Protein AF-A0A8S3ARW9-F1 (afdb_monomer_lite)

Structure (mmCIF, N/CA/C/O backbone):
data_AF-A0A8S3ARW9-F1
#
_entry.id   AF-A0A8S3ARW9-F1
#
loop_
_atom_site.group_PDB
_atom_site.id
_atom_site.type_symbol
_atom_site.label_atom_id
_atom_site.label_alt_id
_atom_site.label_comp_id
_atom_site.label_asym_id
_atom_site.label_entity_id
_atom_site.label_seq_id
_atom_site.pdbx_PDB_ins_code
_atom_site.Cartn_x
_atom_site.Cartn_y
_atom_site.Cartn_z
_atom_site.occupancy
_atom_site.B_iso_or_equiv
_atom_site.auth_seq_id
_atom_site.auth_comp_id
_atom_site.auth_asym_id
_atom_site.auth_atom_id
_atom_site.pdbx_PDB_model_num
ATOM 1 N N . GLN A 1 1 ? -3.716 6.986 -25.044 1.00 66.75 1 GLN A N 1
ATOM 2 C CA . GLN A 1 1 ? -2.540 7.801 -24.670 1.00 66.75 1 GLN A CA 1
ATOM 3 C C . GLN A 1 1 ? -1.799 7.065 -23.563 1.00 66.75 1 GLN A C 1
ATOM 5 O O . GLN A 1 1 ? -2.433 6.713 -22.579 1.00 66.75 1 GLN A O 1
ATOM 10 N N . ILE A 1 2 ? -0.513 6.757 -23.747 1.00 73.19 2 ILE A N 1
ATOM 11 C CA . ILE A 1 2 ? 0.310 6.111 -22.712 1.00 73.19 2 ILE A CA 1
ATOM 12 C C . ILE A 1 2 ? 0.790 7.204 -21.759 1.00 73.19 2 ILE A C 1
ATOM 14 O O . ILE A 1 2 ? 1.319 8.219 -22.210 1.00 73.19 2 ILE A O 1
ATOM 18 N N . GLN A 1 3 ? 0.588 7.011 -20.457 1.00 72.50 3 GLN A N 1
ATOM 19 C CA . GLN A 1 3 ? 1.140 7.893 -19.437 1.00 72.50 3 GLN A CA 1
ATOM 20 C C . GLN A 1 3 ? 2.314 7.195 -18.756 1.00 72.50 3 GLN A C 1
ATOM 22 O O . GLN A 1 3 ? 2.132 6.174 -18.101 1.00 72.50 3 GLN A O 1
ATOM 27 N N . VAL A 1 4 ? 3.508 7.770 -18.895 1.00 76.06 4 VAL A N 1
ATOM 28 C CA . VAL A 1 4 ? 4.675 7.376 -18.101 1.00 76.06 4 VAL A CA 1
ATOM 29 C C . VAL A 1 4 ? 4.623 8.165 -16.800 1.00 76.06 4 VAL A C 1
ATOM 31 O O . VAL A 1 4 ? 4.618 9.395 -16.820 1.00 76.06 4 VAL A O 1
ATOM 34 N N . VAL A 1 5 ? 4.537 7.463 -15.674 1.00 75.38 5 VAL A N 1
ATOM 35 C CA . VAL A 1 5 ? 4.561 8.076 -14.344 1.00 75.38 5 VAL A CA 1
ATOM 36 C C . VAL A 1 5 ? 5.926 7.790 -13.725 1.00 75.38 5 VAL A C 1
ATOM 38 O O . VAL 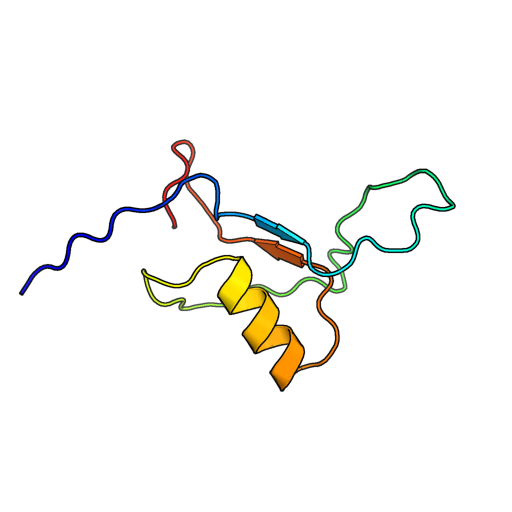A 1 5 ? 6.244 6.621 -13.510 1.00 75.38 5 VAL A O 1
ATOM 41 N N . PRO A 1 6 ? 6.746 8.816 -13.440 1.00 81.00 6 PRO A N 1
ATOM 42 C CA . PRO A 1 6 ? 7.971 8.629 -12.678 1.00 81.00 6 PRO A CA 1
ATOM 43 C C . PRO A 1 6 ? 7.625 8.129 -11.273 1.00 81.00 6 PRO A C 1
ATOM 45 O O . PRO A 1 6 ? 6.921 8.809 -10.528 1.00 81.00 6 PRO A O 1
ATOM 48 N N . TRP A 1 7 ? 8.100 6.936 -10.921 1.00 85.81 7 TRP A N 1
ATOM 49 C CA . TRP A 1 7 ? 7.936 6.384 -9.581 1.00 85.81 7 TRP A CA 1
ATOM 50 C C . TRP A 1 7 ? 9.077 6.841 -8.671 1.00 85.81 7 TRP A C 1
ATOM 52 O O . TRP A 1 7 ? 10.253 6.712 -9.019 1.00 85.81 7 TRP A O 1
ATOM 62 N N . ASN A 1 8 ? 8.736 7.352 -7.488 1.00 86.25 8 ASN A N 1
ATOM 63 C CA . ASN A 1 8 ? 9.718 7.601 -6.444 1.00 86.25 8 ASN A CA 1
ATOM 64 C C . ASN A 1 8 ? 9.946 6.304 -5.663 1.00 86.25 8 ASN A C 1
ATOM 66 O O . ASN A 1 8 ? 9.134 5.937 -4.822 1.00 86.25 8 ASN A O 1
ATOM 70 N N . VAL A 1 9 ? 11.081 5.642 -5.892 1.00 85.19 9 VAL A N 1
ATOM 71 C CA . VAL A 1 9 ? 11.438 4.376 -5.219 1.00 85.19 9 VAL A CA 1
ATOM 72 C C . VAL A 1 9 ? 11.466 4.462 -3.688 1.00 85.19 9 VAL A C 1
ATOM 74 O O . VAL A 1 9 ? 11.406 3.434 -3.023 1.00 85.19 9 VAL A O 1
ATOM 77 N N . LYS A 1 10 ? 11.543 5.672 -3.115 1.00 86.62 10 LYS A N 1
ATOM 78 C CA . LYS A 1 10 ? 11.484 5.894 -1.661 1.00 86.62 10 LYS A CA 1
ATOM 79 C C . LYS A 1 10 ? 10.059 5.924 -1.096 1.00 86.62 10 LYS A C 1
ATOM 81 O O . LYS A 1 10 ? 9.904 5.990 0.116 1.00 86.62 10 LYS A O 1
ATOM 86 N N . ASP A 1 11 ? 9.036 5.907 -1.947 1.00 86.50 11 ASP A N 1
ATOM 87 C CA . ASP A 1 11 ? 7.618 6.012 -1.575 1.00 86.50 11 ASP A CA 1
ATOM 88 C C . ASP A 1 11 ? 6.912 4.645 -1.576 1.00 86.50 11 ASP A C 1
ATOM 90 O O . ASP A 1 11 ? 5.742 4.493 -1.931 1.00 86.50 11 ASP A O 1
ATOM 94 N N . ASN A 1 12 ? 7.656 3.603 -1.214 1.00 88.44 12 ASN A N 1
ATOM 95 C CA . ASN A 1 12 ? 7.130 2.253 -1.076 1.00 88.44 12 ASN A CA 1
ATOM 96 C C . ASN A 1 12 ? 6.643 1.956 0.349 1.00 88.44 12 ASN A C 1
ATOM 98 O O . ASN A 1 12 ? 5.904 0.996 0.536 1.00 88.44 12 ASN A O 1
ATOM 102 N N . VAL A 1 13 ? 7.028 2.752 1.350 1.00 92.19 13 VAL A N 1
ATOM 103 C CA . VAL A 1 13 ? 6.625 2.582 2.752 1.00 92.19 13 VAL A CA 1
ATOM 104 C C . VAL A 1 13 ? 6.307 3.938 3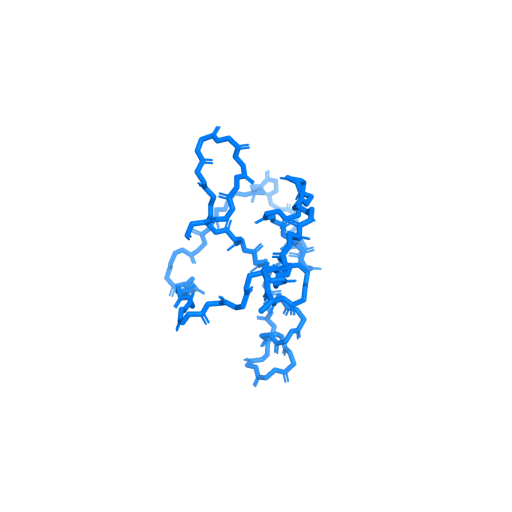.366 1.00 92.19 13 VAL A C 1
ATOM 106 O O . VAL A 1 13 ? 7.068 4.890 3.219 1.00 92.19 13 VAL A O 1
ATOM 109 N N . TYR A 1 14 ? 5.210 4.009 4.113 1.00 92.88 14 TYR A N 1
ATOM 110 C CA . TYR A 1 14 ? 4.864 5.162 4.932 1.00 92.88 14 TYR A CA 1
ATOM 111 C C . TYR A 1 14 ? 4.406 4.711 6.318 1.00 92.88 14 TYR A C 1
ATOM 113 O O . TYR A 1 14 ? 3.569 3.819 6.435 1.00 92.88 14 TYR A O 1
ATOM 121 N N . VAL A 1 15 ? 4.946 5.332 7.366 1.00 90.69 15 VAL A N 1
ATOM 122 C CA . VAL A 1 15 ? 4.600 5.063 8.769 1.00 90.69 15 VAL A CA 1
ATOM 123 C C . VAL A 1 15 ? 3.845 6.277 9.306 1.00 90.69 15 VAL A C 1
ATOM 125 O O . VAL A 1 15 ? 4.405 7.369 9.352 1.00 90.69 15 VAL A O 1
ATOM 128 N N . MET A 1 16 ? 2.577 6.092 9.685 1.00 85.44 16 MET A N 1
ATOM 129 C CA . MET A 1 16 ? 1.733 7.149 10.263 1.00 85.44 16 MET A CA 1
ATOM 130 C C . MET A 1 16 ? 2.019 7.343 11.747 1.00 85.44 16 MET A C 1
ATOM 132 O O . MET A 1 16 ? 2.207 8.466 12.207 1.00 85.44 16 MET A O 1
ATOM 136 N N . GLN A 1 17 ? 2.039 6.239 12.491 1.00 72.50 17 GLN A N 1
ATOM 137 C CA . GLN A 1 17 ? 2.225 6.242 13.932 1.00 72.50 17 GLN A CA 1
ATOM 138 C C . GLN A 1 17 ? 3.363 5.288 14.277 1.00 72.50 17 GLN A C 1
ATOM 140 O O . GLN A 1 17 ? 3.282 4.087 14.018 1.00 72.50 17 GLN A O 1
ATOM 145 N N . GLN A 1 18 ? 4.422 5.821 14.886 1.00 61.28 18 GLN A N 1
ATOM 146 C CA . GLN A 1 18 ? 5.353 4.993 15.640 1.00 61.28 18 GLN A CA 1
ATOM 147 C C . GLN A 1 18 ? 4.591 4.541 16.886 1.00 61.28 18 GLN A C 1
ATOM 149 O O . GLN A 1 18 ? 4.278 5.356 17.752 1.00 61.28 18 GLN A O 1
ATOM 154 N N . GLY A 1 19 ? 4.182 3.271 16.920 1.00 54.94 19 GLY A N 1
ATOM 155 C CA . GLY A 1 19 ? 3.649 2.675 18.142 1.00 54.94 19 GLY A CA 1
ATOM 156 C C . GLY A 1 19 ? 4.634 2.880 19.294 1.00 54.94 19 GLY A C 1
ATOM 157 O O . GLY A 1 19 ? 5.831 3.008 19.051 1.00 54.94 19 GLY A O 1
ATOM 158 N N . ASP A 1 20 ? 4.098 2.952 20.511 1.00 47.22 20 ASP A N 1
ATOM 159 C CA . ASP A 1 20 ? 4.793 3.252 21.766 1.00 47.22 20 ASP A CA 1
ATOM 160 C C . ASP A 1 20 ? 6.199 2.615 2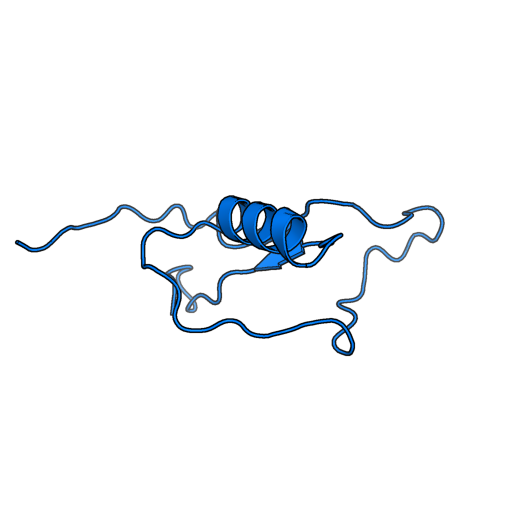1.826 1.00 47.22 20 ASP A C 1
ATOM 162 O O . ASP A 1 20 ? 6.373 1.429 22.104 1.00 47.22 20 ASP A O 1
ATOM 166 N N . THR A 1 21 ? 7.220 3.411 21.502 1.00 48.66 21 THR A N 1
ATOM 167 C CA . THR A 1 21 ? 8.630 3.003 21.406 1.00 48.66 21 THR A CA 1
ATOM 168 C C . THR A 1 21 ? 9.274 2.799 22.780 1.00 48.66 21 THR A C 1
ATOM 170 O O . THR A 1 21 ? 10.478 2.557 22.874 1.00 48.66 21 THR A O 1
ATOM 173 N N . SER A 1 22 ? 8.484 2.878 23.856 1.00 46.34 22 SER A N 1
ATOM 174 C CA . SER A 1 22 ? 8.914 2.697 25.245 1.00 46.34 22 SER A CA 1
ATOM 175 C C . SER A 1 22 ? 9.488 1.307 25.535 1.00 46.34 22 SER A C 1
ATOM 177 O O . SER A 1 22 ? 10.253 1.160 26.484 1.00 46.34 22 SER A O 1
ATOM 179 N N . ASN A 1 23 ? 9.210 0.316 24.684 1.00 44.59 23 ASN A N 1
ATOM 180 C CA . ASN A 1 23 ? 9.730 -1.042 24.827 1.00 44.59 23 ASN A CA 1
ATOM 181 C C . ASN A 1 23 ? 10.835 -1.403 23.825 1.00 44.59 23 ASN A C 1
ATOM 183 O O . ASN A 1 23 ? 11.053 -2.585 23.615 1.00 44.59 23 ASN A O 1
ATOM 187 N N . GLY A 1 24 ? 11.523 -0.447 23.183 1.00 44.69 24 GLY A N 1
ATOM 188 C CA . GLY A 1 24 ? 12.767 -0.693 22.420 1.00 44.69 24 GLY A CA 1
ATOM 189 C C . GLY A 1 24 ? 12.695 -1.666 21.226 1.00 44.69 24 GLY A C 1
ATOM 190 O O . GLY A 1 24 ? 13.667 -1.789 20.484 1.00 44.69 24 GLY A O 1
ATOM 191 N N . ASP A 1 25 ? 11.557 -2.318 21.011 1.00 47.41 25 ASP A N 1
ATOM 192 C CA . ASP A 1 25 ? 11.297 -3.316 19.986 1.00 47.41 25 ASP A CA 1
ATOM 193 C C . ASP A 1 25 ? 10.450 -2.631 18.909 1.00 47.41 25 ASP A C 1
ATOM 195 O O . ASP A 1 25 ? 9.225 -2.735 18.853 1.00 47.41 25 ASP A O 1
ATOM 199 N N . ALA A 1 26 ? 11.113 -1.833 18.067 1.00 49.38 26 ALA A N 1
ATOM 200 C CA . ALA A 1 26 ? 10.538 -1.215 16.867 1.00 49.38 26 ALA A CA 1
ATOM 201 C C . ALA A 1 26 ? 10.297 -2.265 15.757 1.00 49.38 26 ALA A C 1
ATOM 203 O O . ALA A 1 26 ? 10.588 -2.056 14.579 1.00 49.38 26 ALA A O 1
ATOM 204 N N . THR A 1 27 ? 9.800 -3.425 16.161 1.00 51.78 27 THR A N 1
ATOM 205 C CA . THR A 1 27 ? 9.738 -4.680 15.426 1.00 51.78 27 THR A CA 1
ATOM 206 C C . THR A 1 27 ? 8.578 -5.424 16.082 1.00 51.78 27 THR A C 1
ATOM 208 O O . THR A 1 27 ? 8.633 -5.797 17.235 1.00 51.78 27 THR A O 1
ATOM 211 N N . PHE A 1 28 ? 7.403 -5.522 15.480 1.00 51.62 28 PHE A N 1
ATOM 212 C CA . PHE A 1 28 ? 7.136 -6.439 14.390 1.00 51.62 28 PHE A CA 1
ATOM 213 C C . PHE A 1 28 ? 5.803 -6.054 13.746 1.00 51.62 28 PHE A C 1
ATOM 215 O O . PHE A 1 28 ? 4.843 -5.699 14.428 1.00 51.62 28 PHE A O 1
ATOM 222 N N . LYS A 1 29 ? 5.739 -6.190 12.418 1.00 60.12 29 LYS A N 1
ATOM 223 C CA . LYS A 1 29 ? 4.489 -6.316 11.664 1.00 60.12 29 LYS A CA 1
ATOM 224 C C . LYS A 1 29 ? 3.568 -7.292 12.394 1.00 60.12 29 LYS A C 1
ATOM 226 O O . LYS A 1 29 ? 3.801 -8.498 12.351 1.00 60.12 29 LYS A O 1
ATOM 231 N N . ASP A 1 30 ? 2.528 -6.782 13.043 1.00 70.94 30 ASP A N 1
ATOM 232 C CA . ASP A 1 30 ? 1.421 -7.623 13.468 1.00 70.94 30 ASP A CA 1
ATOM 233 C C . ASP A 1 30 ? 0.700 -8.099 12.202 1.00 70.94 30 ASP A C 1
ATOM 235 O O . ASP A 1 30 ? -0.196 -7.440 11.664 1.00 70.94 30 ASP A O 1
ATOM 239 N N . TRP A 1 31 ? 1.145 -9.242 11.683 1.00 80.38 31 TRP A N 1
ATOM 240 C CA . TRP A 1 31 ? 0.560 -9.857 10.499 1.00 80.38 31 TRP A CA 1
ATOM 241 C C . TRP A 1 31 ? -0.912 -10.209 10.717 1.00 80.38 31 TRP A C 1
ATOM 243 O O . TRP A 1 31 ? -1.662 -10.234 9.746 1.00 80.38 31 TRP A O 1
ATOM 253 N N . SER A 1 32 ? -1.353 -10.402 11.968 1.00 85.56 32 SER A N 1
ATOM 254 C CA . SER A 1 32 ? -2.764 -10.655 12.280 1.00 85.56 32 SER A CA 1
ATOM 255 C C . SER A 1 32 ? -3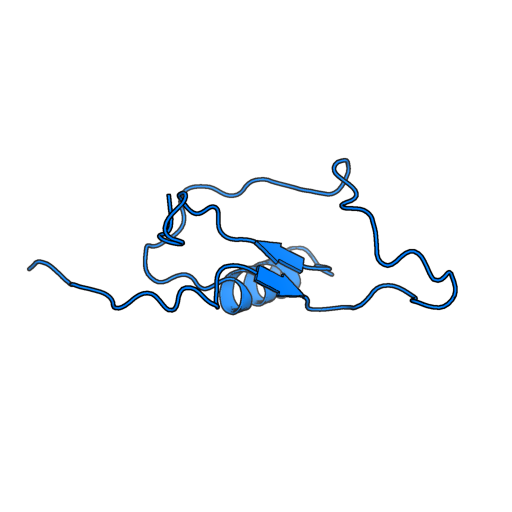.656 -9.426 12.062 1.00 85.56 32 SER A C 1
ATOM 257 O O . SER A 1 32 ? -4.860 -9.570 11.868 1.00 85.56 32 SER A O 1
ATOM 259 N N . ARG A 1 33 ? -3.066 -8.224 12.030 1.00 85.19 33 ARG A N 1
ATOM 260 C CA . ARG A 1 33 ? -3.748 -6.944 11.760 1.00 85.19 33 ARG A CA 1
ATOM 261 C C . ARG A 1 33 ? -3.354 -6.329 10.418 1.00 85.19 33 ARG A C 1
ATOM 263 O O . ARG A 1 33 ? -3.683 -5.177 10.146 1.00 85.19 33 ARG A O 1
ATOM 270 N N . THR A 1 34 ? -2.638 -7.077 9.582 1.00 90.25 34 THR A N 1
ATOM 271 C CA . THR A 1 34 ? -2.203 -6.619 8.261 1.00 90.25 34 THR A CA 1
ATOM 272 C C . THR A 1 34 ? -3.161 -7.133 7.196 1.00 90.25 34 THR A C 1
ATOM 274 O O . THR A 1 34 ? -3.476 -8.319 7.155 1.00 90.25 34 THR A O 1
ATOM 277 N N . ILE A 1 35 ? -3.592 -6.248 6.299 1.00 92.56 35 ILE A N 1
ATOM 278 C CA . ILE A 1 35 ? -4.434 -6.601 5.153 1.00 92.56 35 ILE A CA 1
ATOM 279 C C . ILE A 1 35 ? -3.709 -6.303 3.843 1.00 92.56 35 ILE A C 1
ATOM 281 O O . ILE A 1 35 ? -2.903 -5.375 3.759 1.00 92.56 35 ILE A O 1
ATOM 285 N N . PHE A 1 36 ? -4.024 -7.081 2.810 1.00 92.69 36 PHE A N 1
ATOM 286 C CA . PHE A 1 36 ? -3.565 -6.834 1.447 1.00 92.69 36 PHE A CA 1
ATOM 287 C C . PHE A 1 36 ? -4.681 -6.167 0.650 1.00 92.69 36 PHE A C 1
ATOM 289 O O . PHE A 1 36 ? -5.827 -6.615 0.680 1.00 92.69 36 PHE A O 1
ATOM 296 N N . VAL A 1 37 ? -4.342 -5.096 -0.064 1.00 92.88 37 VAL A N 1
ATOM 297 C CA . VAL A 1 37 ? -5.296 -4.308 -0.851 1.00 92.88 37 VAL A CA 1
ATOM 298 C C . VAL A 1 37 ? -4.949 -4.442 -2.327 1.00 92.88 37 VAL A C 1
ATOM 300 O O . VAL A 1 37 ? -3.807 -4.222 -2.724 1.00 92.88 37 VAL A O 1
ATOM 303 N N . SER A 1 38 ? -5.938 -4.802 -3.144 1.00 91.00 38 SER A N 1
ATOM 304 C CA . SER A 1 38 ? -5.817 -4.859 -4.602 1.00 91.00 38 SER A CA 1
ATOM 305 C C . SER A 1 38 ? -7.177 -4.595 -5.270 1.00 91.00 38 SER A C 1
ATOM 307 O O . SER A 1 38 ? -8.204 -4.908 -4.662 1.00 91.00 38 SER A O 1
ATOM 309 N N . PRO A 1 39 ? -7.213 -4.051 -6.503 1.00 90.81 39 PRO A N 1
ATOM 310 C CA . PRO A 1 39 ? -6.105 -3.423 -7.231 1.00 90.81 39 PRO A CA 1
ATOM 311 C C . PRO A 1 39 ? -5.807 -1.996 -6.726 1.00 90.81 39 PRO A C 1
ATOM 313 O O . PRO A 1 39 ? -6.697 -1.297 -6.247 1.00 90.81 39 PRO A O 1
ATOM 316 N N . LEU A 1 40 ? -4.557 -1.541 -6.871 1.00 89.44 40 LEU A N 1
ATOM 317 C CA . LEU A 1 40 ? -4.157 -0.154 -6.600 1.00 89.44 40 LEU A CA 1
ATOM 318 C C . LEU A 1 40 ? -3.933 0.610 -7.908 1.00 89.44 40 LEU A C 1
ATOM 320 O O . LEU A 1 40 ? -3.440 0.065 -8.893 1.00 89.44 40 LEU A O 1
ATOM 324 N N . HIS A 1 41 ? -4.277 1.898 -7.922 1.00 86.12 41 HIS A N 1
ATOM 325 C CA . HIS A 1 41 ? -3.984 2.764 -9.063 1.00 86.12 41 HIS A CA 1
ATOM 326 C C . HIS A 1 41 ? -2.465 2.966 -9.187 1.00 86.12 41 HIS A C 1
ATOM 328 O O . HIS A 1 41 ? -1.811 3.259 -8.192 1.00 86.12 41 HIS A O 1
ATOM 334 N N . GLY A 1 42 ? -1.898 2.941 -10.399 1.00 81.69 42 GLY A N 1
ATOM 335 C CA . GLY A 1 42 ? -0.443 3.073 -10.636 1.00 81.69 42 GLY A CA 1
ATOM 336 C C . GLY A 1 42 ? 0.192 4.429 -10.272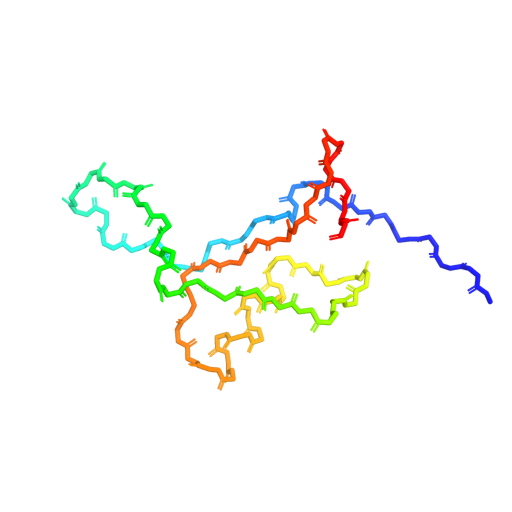 1.00 81.69 42 GLY A C 1
ATOM 337 O O . GLY A 1 42 ? 1.342 4.685 -10.606 1.00 81.69 42 GLY A O 1
ATOM 338 N N . LYS A 1 43 ? -0.565 5.317 -9.620 1.00 85.31 43 LYS A N 1
ATOM 339 C CA . LYS A 1 43 ? -0.100 6.599 -9.056 1.00 85.31 43 LYS A CA 1
ATOM 340 C C . LYS A 1 43 ? -0.283 6.673 -7.538 1.00 85.31 43 LYS A C 1
ATOM 342 O O . LYS A 1 43 ? -0.033 7.720 -6.954 1.00 85.31 43 LYS A O 1
ATOM 347 N N . MET A 1 44 ? -0.800 5.609 -6.925 1.00 90.00 44 MET A N 1
ATOM 348 C CA . MET A 1 44 ? -1.023 5.543 -5.489 1.00 90.00 44 MET A CA 1
ATOM 349 C C . MET A 1 44 ? 0.329 5.500 -4.780 1.00 90.00 44 MET A C 1
ATOM 351 O O . MET A 1 44 ? 1.177 4.675 -5.110 1.00 90.00 44 MET A O 1
ATOM 355 N N . THR A 1 45 ? 0.510 6.381 -3.805 1.00 92.31 45 THR A N 1
ATOM 356 C CA . THR A 1 45 ? 1.688 6.418 -2.930 1.00 92.31 45 THR A CA 1
ATOM 357 C C . THR A 1 45 ? 1.403 5.704 -1.614 1.00 92.31 45 THR A C 1
ATOM 359 O O . THR A 1 45 ? 0.238 5.617 -1.209 1.00 92.31 45 THR A O 1
ATOM 362 N N . ALA A 1 46 ? 2.435 5.246 -0.899 1.00 94.19 46 ALA A N 1
ATOM 363 C CA . ALA A 1 46 ? 2.242 4.643 0.423 1.00 94.19 46 ALA A CA 1
ATOM 364 C C . ALA A 1 46 ? 1.586 5.637 1.401 1.00 94.19 46 ALA A C 1
ATOM 366 O O . ALA A 1 46 ? 0.693 5.262 2.163 1.00 94.19 46 ALA A O 1
ATOM 367 N N . PHE A 1 47 ? 1.959 6.919 1.314 1.00 93.38 47 PHE A N 1
ATOM 368 C CA . PHE A 1 47 ? 1.326 8.005 2.068 1.00 93.38 47 PHE A CA 1
ATOM 369 C C . PHE A 1 47 ? -0.181 8.092 1.806 1.00 93.38 47 PHE A C 1
ATOM 371 O O . PHE A 1 47 ? -0.983 7.995 2.733 1.00 93.38 47 PHE A O 1
ATOM 378 N N . SER A 1 48 ? -0.570 8.239 0.535 1.00 94.50 48 SER A N 1
ATOM 379 C CA . SER A 1 48 ? -1.981 8.405 0.168 1.00 94.50 48 SER A CA 1
ATOM 380 C C . SER A 1 48 ? -2.822 7.190 0.559 1.00 94.50 48 SER A C 1
ATOM 382 O O . SER A 1 48 ? -3.930 7.362 1.067 1.00 94.50 48 SER A O 1
ATOM 384 N N . LEU A 1 49 ? -2.276 5.977 0.416 1.00 95.31 49 LEU A N 1
ATOM 385 C CA . LEU A 1 49 ? -2.931 4.752 0.860 1.00 95.31 49 LEU A CA 1
ATOM 386 C C . LEU A 1 49 ? -3.159 4.762 2.376 1.00 95.31 49 LEU A C 1
ATOM 388 O O . LEU A 1 49 ? -4.284 4.534 2.813 1.00 95.31 49 LEU A O 1
ATOM 392 N N . ALA A 1 50 ? -2.136 5.076 3.178 1.00 94.88 50 ALA A N 1
ATOM 393 C CA . ALA A 1 50 ? -2.280 5.157 4.631 1.00 94.88 50 ALA A CA 1
ATOM 394 C C . ALA A 1 50 ? -3.331 6.196 5.048 1.00 94.88 50 ALA A C 1
ATOM 396 O O . ALA A 1 50 ? -4.168 5.909 5.900 1.00 94.88 50 ALA A O 1
ATOM 397 N N . THR A 1 51 ? -3.334 7.378 4.424 1.00 95.00 51 THR A N 1
ATOM 398 C CA . THR A 1 51 ? -4.310 8.440 4.711 1.00 95.00 51 THR A CA 1
ATOM 399 C C . THR A 1 51 ? -5.735 8.019 4.387 1.00 95.00 51 THR A C 1
ATOM 401 O O . THR A 1 51 ? -6.623 8.200 5.217 1.00 95.00 51 THR A O 1
ATOM 404 N N . ILE A 1 52 ? -5.968 7.431 3.212 1.00 95.56 52 ILE A N 1
ATOM 405 C CA . ILE A 1 52 ? -7.304 6.966 2.818 1.00 95.56 52 ILE A CA 1
ATOM 406 C C . ILE A 1 52 ? -7.782 5.870 3.770 1.00 95.56 52 ILE A C 1
ATOM 408 O O . ILE A 1 52 ? -8.895 5.949 4.286 1.00 95.56 52 ILE A O 1
ATOM 412 N N . MET A 1 53 ? -6.935 4.875 4.037 1.00 95.44 53 MET A N 1
ATOM 413 C CA . MET A 1 53 ? -7.284 3.758 4.912 1.00 95.44 53 MET A CA 1
ATOM 414 C C . MET A 1 53 ? -7.577 4.234 6.338 1.00 95.44 53 MET A C 1
ATOM 416 O O . MET A 1 53 ? -8.570 3.805 6.918 1.00 95.44 53 MET A O 1
ATOM 420 N N . SER A 1 54 ? -6.782 5.178 6.851 1.00 94.50 54 SER A N 1
ATOM 421 C CA . SER A 1 54 ? -6.997 5.786 8.166 1.00 94.50 54 SER A CA 1
ATOM 422 C C . SER A 1 54 ? -8.337 6.523 8.254 1.00 94.50 54 SER A C 1
ATOM 424 O O . SER A 1 54 ? -9.090 6.360 9.214 1.00 94.50 54 SER A O 1
ATOM 426 N N . ASN A 1 55 ? -8.690 7.273 7.206 1.00 95.75 55 ASN A N 1
ATOM 427 C CA . ASN A 1 55 ? -9.936 8.039 7.154 1.00 95.75 55 ASN A CA 1
ATOM 428 C C . ASN A 1 55 ? -11.193 7.163 7.044 1.00 95.75 55 ASN A C 1
ATOM 430 O O . ASN A 1 55 ? -12.254 7.570 7.511 1.00 95.75 55 ASN A O 1
ATOM 434 N N . VAL A 1 56 ? -11.101 5.996 6.398 1.00 96.75 56 VAL A N 1
ATOM 435 C CA . VAL A 1 56 ? -12.264 5.130 6.134 1.00 96.75 56 VAL A CA 1
ATOM 436 C C . VAL A 1 56 ? -12.432 4.050 7.202 1.00 96.75 56 VAL A C 1
ATOM 438 O O . VAL A 1 56 ? -13.557 3.751 7.596 1.00 96.75 56 VAL A O 1
ATOM 441 N N . PHE A 1 57 ? -11.331 3.460 7.668 1.00 94.00 57 PHE A N 1
ATOM 442 C CA . PHE A 1 57 ? -11.348 2.264 8.517 1.00 94.00 57 PHE A CA 1
ATOM 443 C C . PHE A 1 57 ? -10.801 2.506 9.931 1.00 94.00 57 PHE A C 1
ATOM 445 O O . PHE A 1 57 ? -10.798 1.586 10.748 1.00 94.00 57 PHE A O 1
ATOM 452 N N . GLY A 1 58 ? -10.380 3.735 10.242 1.00 90.06 58 GLY A N 1
ATOM 453 C CA . GLY A 1 58 ? -9.747 4.083 11.512 1.00 90.06 58 GLY A CA 1
ATOM 454 C C . GLY A 1 58 ? -8.237 3.843 11.501 1.00 90.06 58 GLY A C 1
ATOM 455 O O . GLY A 1 58 ? -7.649 3.546 10.469 1.00 90.06 58 GLY A O 1
ATOM 456 N N . THR A 1 59 ? -7.595 4.000 12.659 1.00 90.50 59 THR A N 1
ATOM 457 C CA . THR A 1 59 ? -6.135 4.121 12.796 1.00 90.50 59 THR A CA 1
ATOM 458 C C . THR A 1 59 ? -5.329 3.073 12.020 1.00 90.50 59 THR A C 1
ATOM 460 O O . THR A 1 59 ? -5.420 1.873 12.276 1.00 90.50 59 THR A O 1
ATOM 463 N N . VAL A 1 60 ? -4.449 3.557 11.139 1.00 91.06 60 VAL A N 1
ATOM 464 C CA . VAL A 1 60 ? -3.448 2.764 10.413 1.00 91.06 60 VAL A CA 1
ATOM 465 C C . VAL A 1 60 ? -2.061 3.086 10.960 1.00 91.06 60 VAL A C 1
ATOM 467 O O . VAL A 1 60 ? -1.691 4.251 11.074 1.00 91.06 60 VAL A O 1
ATOM 470 N N . SER A 1 61 ? -1.268 2.061 11.276 1.00 89.69 61 SER A N 1
ATOM 471 C CA . SER A 1 61 ? 0.117 2.238 11.733 1.00 89.69 61 SER A CA 1
ATOM 472 C C . SER A 1 61 ? 1.063 2.562 10.574 1.00 89.69 61 SER A C 1
ATOM 474 O O . SER A 1 61 ? 1.878 3.482 10.663 1.00 89.69 61 SER A O 1
ATOM 476 N N . MET A 1 62 ? 0.936 1.828 9.467 1.00 91.75 62 MET A N 1
ATOM 477 C CA . MET A 1 62 ? 1.756 1.983 8.270 1.00 91.75 62 MET A CA 1
ATOM 478 C C . MET A 1 62 ? 1.045 1.475 7.013 1.00 91.75 62 MET A C 1
ATOM 480 O O . MET A 1 62 ? 0.142 0.644 7.086 1.00 91.75 62 MET A O 1
ATOM 484 N N . ALA A 1 63 ? 1.523 1.916 5.853 1.00 93.81 63 ALA A N 1
ATOM 485 C CA . ALA A 1 63 ? 1.205 1.327 4.560 1.00 93.81 63 ALA A CA 1
ATOM 486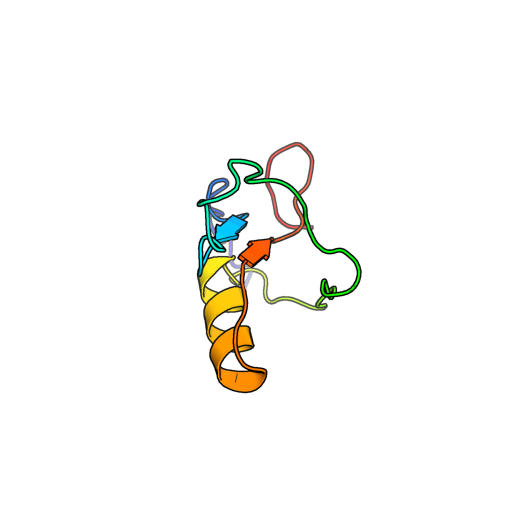 C C . ALA A 1 63 ? 2.493 0.991 3.803 1.00 93.81 63 ALA A C 1
ATOM 488 O O . ALA A 1 63 ? 3.500 1.694 3.913 1.00 93.81 63 ALA A O 1
ATOM 489 N N . GLN A 1 64 ? 2.448 -0.086 3.022 1.00 93.12 64 GLN A N 1
ATOM 490 C CA . GLN A 1 64 ? 3.547 -0.517 2.169 1.00 93.12 64 GLN A CA 1
ATOM 491 C C . GLN A 1 64 ? 3.002 -0.919 0.796 1.00 93.12 64 GLN A C 1
ATOM 493 O O . GLN A 1 64 ? 2.066 -1.711 0.706 1.00 93.12 64 GLN A O 1
ATOM 498 N N . ILE A 1 65 ? 3.603 -0.379 -0.261 1.00 93.81 65 ILE A N 1
ATOM 499 C CA . ILE A 1 65 ? 3.367 -0.779 -1.647 1.00 93.81 65 ILE A CA 1
ATOM 500 C C . ILE A 1 65 ? 4.309 -1.938 -1.963 1.00 93.81 65 ILE A C 1
ATOM 502 O O . ILE A 1 65 ? 5.505 -1.872 -1.668 1.00 93.81 65 ILE A O 1
ATOM 506 N N . ASN A 1 66 ? 3.766 -3.012 -2.537 1.00 91.44 66 ASN A N 1
ATOM 507 C CA . ASN A 1 66 ? 4.580 -4.134 -2.979 1.00 91.44 66 ASN A CA 1
ATOM 508 C C . ASN A 1 66 ? 5.423 -3.704 -4.184 1.00 91.44 66 ASN A C 1
ATOM 510 O O . ASN A 1 66 ? 4.898 -3.109 -5.126 1.00 91.44 66 ASN A O 1
ATOM 514 N N . THR A 1 67 ? 6.723 -3.979 -4.138 1.00 90.44 67 THR A N 1
ATOM 515 C CA . THR A 1 67 ? 7.656 -3.611 -5.204 1.00 90.44 67 THR A CA 1
ATOM 516 C C . THR A 1 67 ? 8.519 -4.793 -5.610 1.00 90.44 67 THR A C 1
ATOM 518 O O . THR A 1 67 ? 8.814 -5.667 -4.793 1.00 90.44 67 THR A O 1
ATOM 521 N N . ASP A 1 68 ? 8.998 -4.780 -6.849 1.00 89.56 68 ASP A N 1
ATOM 522 C CA . ASP A 1 68 ? 10.019 -5.711 -7.312 1.00 89.56 68 ASP A CA 1
ATOM 523 C C . ASP A 1 68 ? 11.396 -5.429 -6.676 1.00 89.56 68 ASP A C 1
ATOM 525 O O . ASP A 1 68 ? 11.588 -4.520 -5.862 1.00 89.56 68 ASP A O 1
ATOM 529 N N . LYS A 1 69 ? 12.398 -6.211 -7.088 1.00 89.88 69 LYS A N 1
ATOM 530 C CA . LYS A 1 69 ? 13.793 -6.077 -6.636 1.00 89.88 69 LYS A CA 1
ATOM 531 C C . LYS A 1 69 ? 14.469 -4.755 -7.033 1.00 89.88 69 LYS A C 1
ATOM 533 O O . LYS A 1 69 ? 15.558 -4.473 -6.541 1.00 89.88 69 LYS A O 1
ATOM 538 N N . TYR A 1 70 ? 13.868 -3.981 -7.932 1.00 87.81 70 TYR A N 1
ATOM 539 C CA . TYR A 1 70 ? 14.357 -2.681 -8.388 1.00 87.81 70 TYR A CA 1
ATOM 540 C C . TYR A 1 70 ? 13.572 -1.512 -7.766 1.00 87.81 70 TYR A C 1
ATOM 542 O O . TYR A 1 70 ? 13.907 -0.354 -8.012 1.00 87.81 70 TYR A O 1
ATOM 550 N N . GLY A 1 71 ? 12.564 -1.797 -6.934 1.00 85.31 71 GLY A N 1
ATOM 551 C CA . GLY A 1 71 ? 11.755 -0.792 -6.249 1.00 85.31 71 GLY A CA 1
ATOM 552 C C . GLY A 1 71 ? 10.581 -0.263 -7.073 1.00 85.31 71 GLY A C 1
ATOM 553 O O . GLY A 1 71 ? 10.031 0.778 -6.707 1.00 85.31 71 GLY A O 1
ATOM 554 N N . TYR A 1 72 ? 10.186 -0.944 -8.156 1.00 86.19 72 TYR A N 1
ATOM 555 C CA . TYR A 1 72 ? 9.005 -0.583 -8.948 1.00 86.19 72 TYR A CA 1
ATOM 556 C C . TYR A 1 72 ? 7.752 -1.310 -8.445 1.00 86.19 72 TYR A C 1
ATOM 558 O O . TYR A 1 72 ? 7.854 -2.489 -8.108 1.00 86.19 72 TYR A O 1
ATOM 566 N N . PRO A 1 73 ? 6.576 -0.652 -8.403 1.00 85.94 73 PRO A N 1
ATOM 567 C CA . PRO A 1 73 ? 5.330 -1.278 -7.962 1.00 85.94 73 PRO A CA 1
ATOM 568 C C . PRO A 1 73 ? 4.958 -2.517 -8.786 1.00 85.94 73 PRO A C 1
ATOM 570 O O . PRO A 1 73 ? 5.066 -2.493 -10.014 1.00 85.94 73 PRO A O 1
ATOM 573 N N . THR A 1 74 ? 4.484 -3.563 -8.106 1.00 79.31 74 THR A N 1
ATOM 574 C CA . THR A 1 74 ? 4.010 -4.835 -8.692 1.00 79.31 74 THR A CA 1
ATOM 575 C C . THR A 1 74 ? 2.632 -5.211 -8.188 1.00 79.31 74 THR A C 1
ATOM 577 O O . THR A 1 74 ? 2.446 -5.108 -6.951 1.00 79.31 74 THR A O 1
#

Radius of gyration: 13.96 Å; chains: 1; bounding box: 27×19×50 Å

InterPro domains:
  IPR012677 Nucleotide-binding alpha-beta plait domain superfamily [G3DSA:3.30.70.330] (9-74)
  IPR034819 Cytoplasmic polyadenylation element-binding protein [PTHR12566] (1-73)

Sequence (74 aa):
QIQVVPWNVKDNVYVMQQGDTSNGDATFKDWSRTIFVSPLHGKMTAFSLATIMSNVFGTVSMAQINTDKYGYPT

Organism: NCBI:txid392030

Foldseek 3Di:
DDDDDDDDLVQQKDFPDQPPCVPVPSDDPPVVPDDDDDDDDQPDTQVNVLVVCCVPPNHDGMGGFDADPVSHGD

Secondary structure (DSSP, 8-state):
--------TT-SEEES----GGGS------GGG--------TT--HHHHHHHHHHHHS--SEEE--B-TTS-B-

pLDDT: mean 81.91, std 15.27, range [44.59, 96.75]